Protein AF-M3DDT3-F1 (afdb_monomer_lite)

Secondary structure (DSSP, 8-state):
--HHHHHHHHHHHHHHHHHHHHHHHHHHHHHHHHHHHHTTT-TTEEEEEETTEEEEEE--S---HHHHHHHHHHHHHT-

Sequence (79 aa):
MSVRTRIGSSLKSRTKSAMQA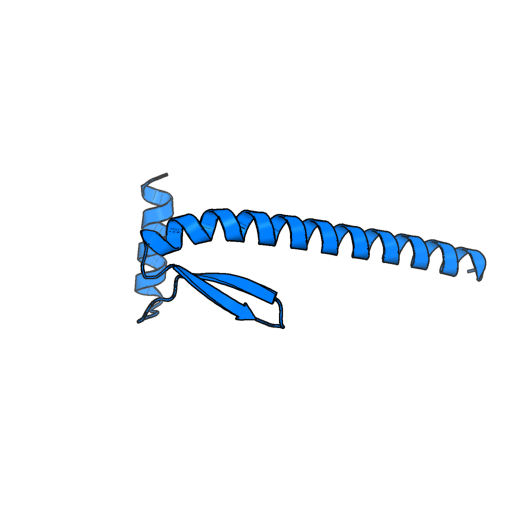QKRRAWLLRVARQRQGLSRSDAGVRQVSFDGEPLWGRVVDGFTAAGTAADNLSLVADA

Radius of gyration: 20.1 Å; chains: 1; bounding box: 34×28×59 Å

Foldseek 3Di:
DDPVVVVVVVVVVVVVVVVVVVVVVVVLVVVVVVLVVVVVVDVQWDWDADPNDIDIDGDDPDDDPVVVVVVVVCVVVVD

pLDDT: mean 77.87, std 7.98, range [52.0, 89.62]

Structure (mmCIF, N/CA/C/O backbone):
data_AF-M3DDT3-F1
#
_entry.id   AF-M3DDT3-F1
#
loop_
_atom_site.group_PDB
_atom_site.id
_atom_site.type_symbol
_atom_site.label_atom_id
_atom_site.label_alt_id
_atom_site.label_comp_id
_atom_site.label_asym_id
_atom_site.label_entity_id
_atom_site.label_seq_id
_atom_site.pdbx_PDB_ins_code
_atom_site.Cartn_x
_ato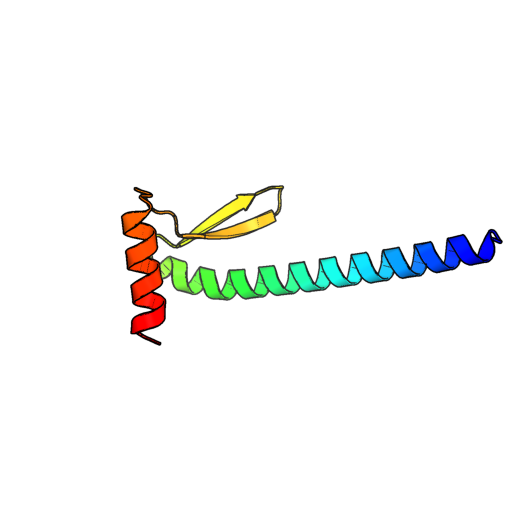m_site.Cartn_y
_atom_site.Cartn_z
_atom_site.occupancy
_atom_site.B_iso_or_equiv
_atom_site.auth_seq_id
_atom_site.auth_comp_id
_atom_site.auth_asym_id
_atom_site.auth_atom_id
_atom_site.pdbx_PDB_model_num
ATOM 1 N N . MET A 1 1 ? 7.575 -2.646 -43.624 1.00 55.84 1 MET A N 1
ATOM 2 C CA . MET A 1 1 ? 8.365 -2.086 -42.494 1.00 55.84 1 MET A CA 1
ATOM 3 C C . MET A 1 1 ? 9.768 -2.689 -42.477 1.00 55.84 1 MET A C 1
ATOM 5 O O . MET A 1 1 ? 9.892 -3.907 -42.387 1.00 55.84 1 MET A O 1
ATOM 9 N N . SER A 1 2 ? 10.809 -1.853 -42.573 1.00 67.00 2 SER A N 1
ATOM 10 C CA . SER A 1 2 ? 12.215 -2.285 -42.674 1.00 67.00 2 SER A CA 1
ATOM 11 C C . SER A 1 2 ? 12.784 -2.781 -41.330 1.00 67.00 2 SER A C 1
ATOM 13 O O . SER A 1 2 ? 12.343 -2.369 -4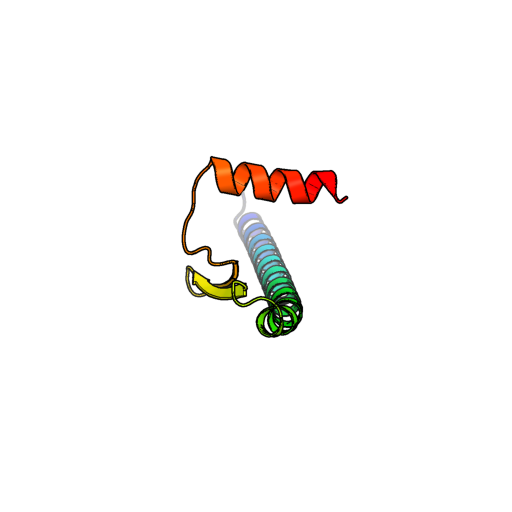0.256 1.00 67.00 2 SER A O 1
ATOM 15 N N . VAL A 1 3 ? 13.768 -3.683 -41.371 1.00 70.00 3 VAL A N 1
ATOM 16 C CA . VAL A 1 3 ? 14.406 -4.300 -40.187 1.00 70.00 3 VAL A CA 1
ATOM 17 C C . VAL A 1 3 ? 15.064 -3.248 -39.282 1.00 70.00 3 VAL A C 1
ATOM 19 O O . VAL A 1 3 ? 14.941 -3.317 -38.059 1.00 70.00 3 VAL A O 1
ATOM 22 N N . ARG A 1 4 ? 15.660 -2.199 -39.870 1.00 65.69 4 ARG A N 1
ATOM 23 C CA . ARG A 1 4 ? 16.251 -1.061 -39.137 1.00 65.69 4 ARG A CA 1
ATOM 24 C C . ARG A 1 4 ? 15.240 -0.339 -38.240 1.00 65.69 4 ARG A C 1
ATOM 26 O O . ARG A 1 4 ? 15.581 0.061 -37.129 1.00 65.69 4 ARG A O 1
ATOM 33 N N . THR A 1 5 ? 13.992 -0.205 -38.689 1.00 63.34 5 THR A N 1
ATOM 34 C CA . THR A 1 5 ? 12.933 0.479 -37.934 1.00 63.34 5 THR A CA 1
ATOM 35 C C . THR A 1 5 ? 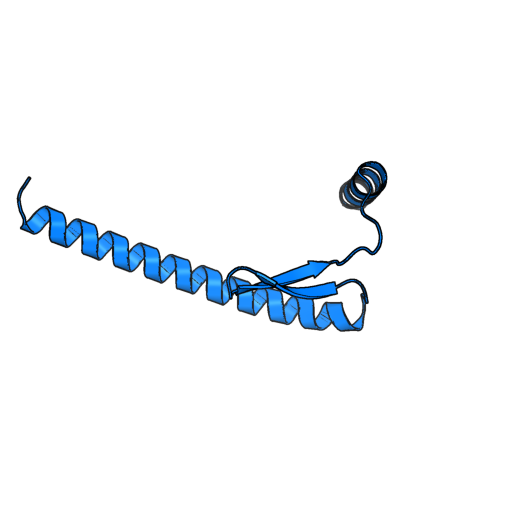12.488 -0.340 -36.718 1.00 63.34 5 THR A C 1
ATOM 37 O O . THR A 1 5 ? 12.271 0.229 -35.651 1.00 63.34 5 THR A O 1
ATOM 40 N N . ARG A 1 6 ? 12.439 -1.677 -36.844 1.00 63.59 6 ARG A N 1
ATOM 41 C CA . ARG A 1 6 ? 12.109 -2.605 -35.744 1.00 63.59 6 ARG A CA 1
ATOM 42 C C . ARG A 1 6 ? 13.171 -2.639 -34.639 1.00 63.59 6 ARG A C 1
ATOM 44 O O . ARG A 1 6 ? 12.829 -2.711 -33.461 1.00 63.59 6 ARG A O 1
ATOM 51 N N . ILE A 1 7 ? 14.451 -2.557 -35.003 1.00 65.50 7 ILE A N 1
ATOM 52 C CA . ILE A 1 7 ? 15.557 -2.540 -34.031 1.00 65.50 7 ILE A CA 1
ATOM 53 C C . ILE A 1 7 ? 15.553 -1.224 -33.239 1.00 65.50 7 ILE A C 1
ATOM 55 O O . ILE A 1 7 ? 15.667 -1.236 -32.015 1.00 65.50 7 ILE A O 1
ATOM 59 N N . GLY A 1 8 ? 15.340 -0.086 -33.909 1.00 65.25 8 GLY A N 1
ATOM 60 C CA . GLY A 1 8 ? 15.248 1.216 -33.242 1.00 65.25 8 GLY A CA 1
ATOM 61 C C . GLY A 1 8 ? 14.060 1.330 -32.278 1.00 65.25 8 GLY A C 1
ATOM 62 O O . GLY A 1 8 ? 14.199 1.900 -31.193 1.00 65.25 8 GLY A O 1
ATOM 63 N N . SER A 1 9 ? 12.899 0.766 -32.631 1.00 65.44 9 SER A N 1
ATOM 64 C CA . SER A 1 9 ? 11.726 0.756 -31.747 1.00 65.44 9 SER A CA 1
ATOM 65 C C . SER A 1 9 ? 11.911 -0.172 -30.545 1.00 65.44 9 SER A C 1
ATOM 67 O O . SER A 1 9 ? 11.514 0.194 -29.438 1.00 65.44 9 SER A O 1
ATOM 69 N N . SER A 1 10 ? 12.556 -1.333 -30.721 1.00 66.88 10 SER A N 1
ATOM 70 C CA . SER A 1 10 ? 12.817 -2.251 -29.605 1.00 66.88 10 SER A CA 1
ATOM 71 C C . SER A 1 10 ? 13.845 -1.679 -28.624 1.00 66.88 10 SER A C 1
ATOM 73 O O . SER A 1 10 ? 13.637 -1.768 -27.414 1.00 66.88 10 SER A O 1
ATOM 75 N N . LEU A 1 11 ? 14.892 -0.997 -29.109 1.00 70.00 11 LEU A N 1
ATOM 76 C CA . LEU A 1 11 ? 15.877 -0.330 -28.250 1.00 70.00 11 LEU A CA 1
ATOM 77 C C . LEU A 1 11 ? 15.233 0.773 -27.401 1.00 70.00 11 LEU A C 1
ATOM 79 O O . LEU A 1 11 ? 15.433 0.812 -26.189 1.00 70.00 11 LEU A O 1
ATOM 83 N N . LYS A 1 12 ? 14.407 1.630 -28.021 1.00 71.00 12 LYS A N 1
ATOM 84 C CA . LYS A 1 12 ? 13.661 2.690 -27.320 1.00 71.00 12 LYS A CA 1
ATOM 85 C C . LYS A 1 12 ? 12.663 2.130 -26.301 1.00 71.00 12 LYS A C 1
ATOM 87 O O . LYS A 1 12 ? 12.453 2.732 -25.252 1.00 71.00 12 LYS A O 1
ATOM 92 N N . SER A 1 13 ? 12.043 0.987 -26.593 1.00 72.12 13 SER A N 1
ATOM 93 C CA . SER A 1 13 ? 11.147 0.305 -25.652 1.00 72.12 13 SER A CA 1
ATOM 94 C C . SER A 1 13 ? 11.912 -0.249 -24.447 1.00 72.12 13 SER A C 1
ATOM 96 O O . SER A 1 13 ? 11.490 -0.069 -23.306 1.00 72.12 13 SER A O 1
ATOM 98 N N . ARG A 1 14 ? 13.075 -0.870 -24.682 1.00 72.25 14 ARG A N 1
ATOM 99 C CA . ARG A 1 14 ? 13.931 -1.422 -23.621 1.00 72.25 14 ARG A CA 1
ATOM 100 C C . ARG A 1 14 ? 14.469 -0.334 -22.694 1.00 72.25 14 ARG A C 1
ATOM 102 O O . ARG A 1 14 ? 14.425 -0.508 -21.480 1.00 72.25 14 ARG A O 1
ATOM 109 N N . THR A 1 15 ? 14.909 0.804 -23.232 1.00 77.38 15 THR A N 1
ATOM 110 C CA . THR A 1 15 ? 15.386 1.927 -22.407 1.00 77.38 15 THR A CA 1
ATOM 111 C C . THR A 1 15 ? 14.268 2.564 -21.584 1.00 77.38 15 THR A C 1
ATOM 113 O O . THR A 1 15 ? 14.469 2.839 -20.402 1.00 77.38 15 THR A O 1
ATOM 116 N N . LYS A 1 16 ? 13.062 2.728 -22.148 1.00 79.69 16 LYS A N 1
ATOM 117 C CA . LYS A 1 16 ? 11.885 3.185 -21.384 1.00 79.69 16 LYS A CA 1
ATOM 118 C C . LYS A 1 16 ? 11.533 2.228 -20.243 1.00 79.69 16 LYS A C 1
ATOM 120 O O . LYS A 1 16 ? 11.322 2.686 -19.122 1.00 79.69 16 LYS A O 1
ATOM 125 N N . SER A 1 17 ? 11.515 0.921 -20.510 1.00 80.25 17 SER A N 1
ATOM 126 C CA . SER A 1 17 ? 11.234 -0.102 -19.495 1.00 80.25 17 SER A CA 1
ATOM 127 C C . SER A 1 17 ? 12.273 -0.093 -18.370 1.00 80.25 17 SER A C 1
ATOM 129 O O . SER A 1 17 ? 11.905 -0.138 -17.198 1.00 80.25 17 SER A O 1
ATOM 131 N N . ALA A 1 18 ? 13.561 0.024 -18.704 1.00 83.62 18 ALA A N 1
ATOM 132 C CA . ALA A 1 18 ? 14.632 0.112 -17.713 1.00 83.62 18 ALA A CA 1
ATOM 133 C C . ALA A 1 18 ? 14.495 1.367 -16.833 1.00 83.62 18 ALA A C 1
ATOM 135 O O . ALA A 1 18 ? 14.617 1.290 -15.610 1.00 83.62 18 ALA A O 1
ATOM 136 N N . MET A 1 19 ? 14.161 2.513 -17.436 1.00 88.75 19 MET A N 1
ATOM 137 C CA . MET A 1 19 ? 13.957 3.763 -16.702 1.00 88.75 19 MET A CA 1
ATOM 138 C C . MET A 1 19 ? 12.745 3.695 -15.760 1.00 88.75 19 MET A C 1
ATOM 140 O O . MET A 1 19 ? 12.804 4.202 -14.640 1.00 88.75 19 MET A O 1
ATOM 144 N N . GLN A 1 20 ? 11.650 3.048 -16.172 1.00 88.81 20 GLN A N 1
ATOM 145 C CA . GLN A 1 20 ? 10.489 2.823 -15.303 1.00 88.81 20 GLN A CA 1
ATOM 146 C C . GLN A 1 20 ? 10.827 1.908 -14.122 1.00 88.81 20 GLN A C 1
ATOM 148 O O . GLN A 1 20 ? 10.485 2.235 -12.985 1.00 88.81 20 GLN A O 1
ATOM 153 N N . ALA A 1 21 ? 11.560 0.817 -14.362 1.00 85.25 21 ALA A N 1
ATOM 154 C CA . ALA A 1 21 ? 12.019 -0.072 -13.298 1.00 85.25 21 ALA A CA 1
ATOM 155 C C . ALA A 1 21 ? 12.914 0.665 -12.284 1.00 85.25 21 ALA A C 1
ATOM 157 O O . ALA A 1 21 ? 12.753 0.500 -11.075 1.00 85.25 21 ALA A O 1
ATOM 158 N N . GLN A 1 22 ? 13.809 1.541 -12.754 1.00 86.62 22 GLN A N 1
ATOM 159 C CA . GLN A 1 22 ? 14.655 2.360 -11.883 1.00 86.62 22 GLN A CA 1
ATOM 160 C C . GLN A 1 22 ? 13.837 3.352 -11.043 1.00 86.62 22 GLN A C 1
ATOM 162 O O . GLN A 1 22 ? 14.057 3.453 -9.836 1.00 86.62 22 GLN A O 1
ATOM 167 N N . LYS A 1 23 ? 12.863 4.047 -11.649 1.00 89.62 23 LYS A N 1
ATOM 168 C CA . LYS A 1 23 ? 11.953 4.946 -10.919 1.00 89.62 23 LYS A CA 1
ATOM 169 C C . LYS A 1 23 ? 11.153 4.195 -9.855 1.00 89.62 23 LYS A C 1
ATOM 171 O O . LYS A 1 23 ? 11.054 4.673 -8.727 1.00 89.62 23 LYS A O 1
ATOM 176 N N . ARG A 1 24 ? 10.642 3.003 -10.183 1.00 86.19 24 ARG A N 1
ATOM 177 C CA . ARG A 1 24 ? 9.918 2.141 -9.238 1.00 86.19 24 ARG A CA 1
ATOM 178 C C . ARG A 1 24 ? 10.809 1.719 -8.070 1.00 86.19 24 ARG A C 1
ATOM 180 O O . ARG A 1 24 ? 10.397 1.860 -6.926 1.00 86.19 24 ARG A O 1
ATOM 187 N N . ARG A 1 25 ? 12.049 1.292 -8.332 1.00 84.88 25 ARG A N 1
ATOM 188 C CA . ARG A 1 25 ? 13.029 0.956 -7.280 1.00 84.88 25 ARG A CA 1
ATOM 189 C C . ARG A 1 25 ? 13.336 2.146 -6.373 1.00 84.88 25 ARG A C 1
ATOM 191 O O . ARG A 1 25 ? 13.330 2.001 -5.155 1.00 84.88 25 ARG A O 1
ATOM 198 N N . ALA A 1 26 ? 13.563 3.326 -6.948 1.00 87.62 26 ALA A N 1
ATOM 199 C CA . ALA A 1 26 ? 13.810 4.542 -6.175 1.00 87.62 26 ALA A CA 1
ATOM 200 C C . ALA A 1 26 ? 12.607 4.916 -5.291 1.00 87.62 26 ALA A C 1
ATOM 202 O O . ALA A 1 26 ? 12.779 5.282 -4.128 1.00 87.62 26 ALA A O 1
ATOM 203 N N . TRP A 1 27 ? 11.388 4.777 -5.820 1.00 87.00 27 TRP A N 1
ATOM 204 C CA . TRP A 1 27 ? 10.159 4.984 -5.059 1.00 87.00 27 TRP A CA 1
ATOM 205 C C . TRP A 1 27 ? 10.012 3.971 -3.916 1.00 87.00 27 TRP A C 1
ATOM 207 O O . TRP A 1 27 ? 9.787 4.384 -2.780 1.00 87.00 27 TRP A O 1
ATOM 217 N N . LEU A 1 28 ? 10.232 2.677 -4.173 1.00 83.62 28 LEU A N 1
ATOM 218 C CA . LEU A 1 28 ? 10.183 1.632 -3.144 1.00 83.62 28 LEU A CA 1
ATOM 219 C C . LEU A 1 28 ? 11.183 1.895 -2.012 1.00 83.62 28 LEU A C 1
ATOM 221 O O . LEU A 1 28 ? 10.819 1.802 -0.844 1.00 83.62 28 LEU A O 1
ATOM 225 N N . LEU A 1 29 ? 12.417 2.297 -2.335 1.00 85.06 29 LEU A N 1
ATOM 226 C CA . LEU A 1 29 ? 13.430 2.653 -1.334 1.00 85.06 29 LEU A CA 1
ATOM 227 C C . LEU A 1 29 ? 13.020 3.865 -0.489 1.00 85.06 29 LEU A C 1
ATOM 229 O O . LEU A 1 29 ? 13.271 3.898 0.719 1.00 85.06 29 LEU A O 1
ATOM 233 N N . ARG A 1 30 ? 12.385 4.866 -1.109 1.00 86.31 30 ARG A N 1
ATOM 234 C CA . ARG A 1 30 ? 11.869 6.042 -0.400 1.00 86.31 30 ARG A CA 1
ATOM 235 C C . ARG A 1 30 ? 10.738 5.660 0.554 1.00 86.31 30 ARG A C 1
ATOM 237 O O . ARG A 1 30 ? 10.782 6.051 1.719 1.00 86.31 30 ARG A O 1
ATOM 244 N N . VAL A 1 31 ? 9.765 4.886 0.076 1.00 84.25 31 VAL A N 1
ATOM 245 C CA . VAL A 1 31 ? 8.651 4.387 0.896 1.00 84.25 31 VAL A CA 1
ATOM 246 C C . VAL A 1 31 ? 9.178 3.533 2.043 1.00 84.25 31 VAL A C 1
ATOM 248 O O . VAL A 1 31 ? 8.740 3.712 3.175 1.00 84.25 31 VAL A O 1
ATOM 251 N N . ALA A 1 32 ? 10.171 2.677 1.789 1.00 82.88 32 ALA A N 1
ATOM 252 C CA . ALA A 1 32 ? 10.761 1.830 2.815 1.00 82.88 32 ALA A CA 1
ATOM 253 C C . ALA A 1 3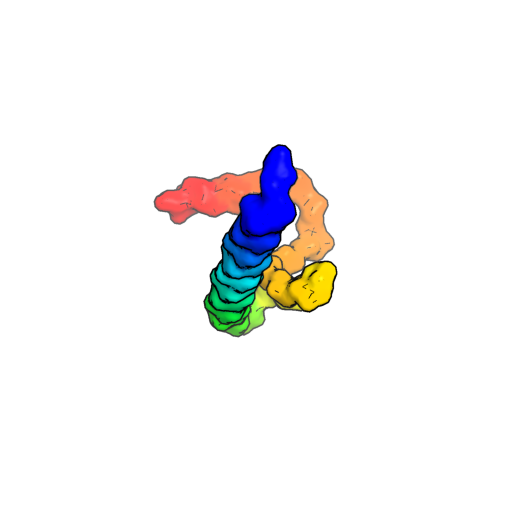2 ? 11.367 2.632 3.970 1.00 82.88 32 ALA A C 1
ATOM 255 O O . ALA A 1 32 ? 11.066 2.343 5.123 1.00 82.88 32 ALA A O 1
ATOM 256 N N . ARG A 1 33 ? 12.141 3.691 3.687 1.00 83.94 33 ARG A N 1
ATOM 257 C CA . ARG A 1 33 ? 12.682 4.558 4.752 1.00 83.94 33 ARG A CA 1
ATOM 258 C C . ARG A 1 33 ? 11.587 5.233 5.570 1.00 83.94 33 ARG A C 1
ATOM 260 O O . ARG A 1 33 ? 11.686 5.279 6.790 1.00 83.94 33 ARG A O 1
ATOM 267 N N . GLN A 1 34 ? 10.549 5.749 4.912 1.00 82.81 34 GLN A N 1
ATOM 268 C CA . GLN A 1 34 ? 9.436 6.400 5.609 1.00 82.81 34 GLN A CA 1
ATOM 269 C C . GLN A 1 34 ? 8.673 5.406 6.496 1.00 82.81 34 GLN A C 1
ATOM 271 O O . GLN A 1 34 ? 8.345 5.705 7.642 1.00 82.81 34 GLN A O 1
ATOM 276 N N . ARG A 1 35 ? 8.428 4.198 5.983 1.00 83.25 35 ARG A N 1
ATOM 277 C CA . ARG A 1 35 ? 7.657 3.160 6.674 1.00 83.25 35 ARG A CA 1
ATOM 278 C C . ARG A 1 35 ? 8.441 2.467 7.786 1.00 83.25 35 ARG A C 1
ATOM 280 O O . ARG A 1 35 ? 7.833 2.079 8.774 1.00 83.25 35 ARG A O 1
ATOM 287 N N . GLN A 1 36 ? 9.767 2.410 7.696 1.00 81.12 36 GLN A N 1
ATOM 288 C CA . GLN A 1 36 ? 10.627 1.932 8.782 1.00 81.12 36 GLN A CA 1
ATOM 289 C C . GLN A 1 36 ? 10.582 2.847 10.020 1.00 81.12 36 GLN A C 1
ATOM 291 O O . GLN A 1 36 ? 10.757 2.381 11.143 1.00 81.12 36 GLN A O 1
ATOM 296 N N . GLY A 1 37 ? 10.328 4.147 9.834 1.00 81.56 37 GLY A N 1
ATOM 297 C CA . GLY A 1 37 ? 10.024 5.050 10.948 1.00 81.56 37 GLY A CA 1
ATOM 298 C C . GLY A 1 37 ? 8.675 4.718 11.590 1.00 81.56 37 GLY A C 1
ATOM 299 O O . GLY A 1 37 ? 8.588 4.575 12.806 1.00 81.56 37 GLY A O 1
ATOM 300 N N . LEU A 1 38 ? 7.649 4.515 10.758 1.00 80.44 38 LEU A N 1
ATOM 301 C CA . LEU A 1 38 ? 6.286 4.189 11.192 1.00 80.44 38 LEU A CA 1
ATOM 302 C C . LEU A 1 38 ? 6.167 2.821 11.873 1.00 80.44 38 LEU A C 1
ATOM 304 O O . LEU A 1 38 ? 5.371 2.684 12.792 1.00 80.44 38 LEU A O 1
ATOM 308 N N . SER A 1 39 ? 6.967 1.823 11.489 1.00 80.88 39 SER A N 1
ATOM 309 C CA . SER A 1 39 ? 6.920 0.492 12.115 1.00 80.88 39 SER A CA 1
ATOM 310 C C . SER A 1 39 ? 7.326 0.505 13.592 1.00 80.88 39 SER A C 1
ATOM 312 O O . SER A 1 39 ? 7.078 -0.463 14.301 1.00 80.88 39 SER A O 1
ATOM 314 N N . ARG A 1 40 ? 7.976 1.577 14.066 1.00 79.69 40 ARG A N 1
ATOM 315 C CA . ARG A 1 40 ? 8.292 1.765 15.490 1.00 79.69 40 ARG A CA 1
ATOM 316 C C . ARG A 1 40 ? 7.118 2.335 16.288 1.00 79.69 40 ARG A C 1
ATOM 318 O O . ARG A 1 40 ? 7.098 2.171 17.500 1.00 79.69 40 ARG A O 1
ATOM 325 N N . SER A 1 41 ? 6.181 3.014 15.626 1.00 82.94 41 SER A N 1
ATOM 326 C CA . SER A 1 41 ? 5.051 3.707 16.259 1.00 82.94 41 SER A CA 1
ATOM 327 C C . SER A 1 41 ? 3.696 3.043 16.000 1.00 82.94 41 SER A C 1
ATOM 329 O O . SER A 1 41 ? 2.774 3.237 16.780 1.00 82.94 41 SER A O 1
ATOM 331 N N . ASP A 1 42 ? 3.560 2.273 14.917 1.00 81.25 42 ASP A N 1
ATOM 332 C CA . ASP A 1 42 ? 2.333 1.574 14.528 1.00 81.25 42 ASP A CA 1
ATOM 333 C C . ASP A 1 42 ? 2.622 0.081 14.318 1.00 81.25 42 ASP A C 1
ATOM 335 O O . ASP A 1 42 ? 3.236 -0.318 13.325 1.00 81.25 42 ASP A O 1
ATOM 339 N N . ALA A 1 43 ? 2.154 -0.751 15.254 1.00 79.31 43 ALA A N 1
ATOM 340 C CA . ALA A 1 43 ? 2.342 -2.205 15.241 1.00 79.31 43 ALA A CA 1
ATOM 341 C C . ALA A 1 43 ? 1.669 -2.905 14.041 1.00 79.31 43 ALA A C 1
ATOM 343 O O . ALA A 1 43 ? 2.03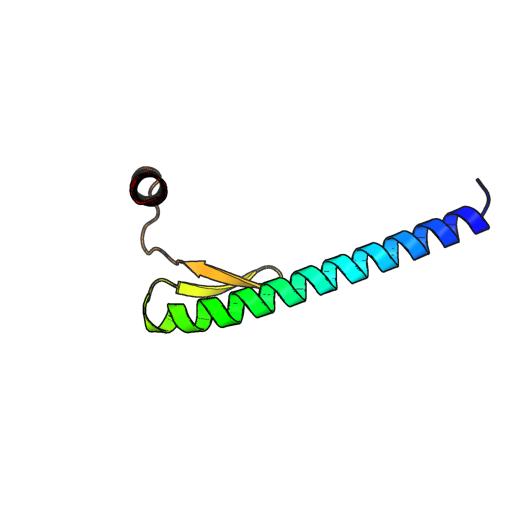1 -4.037 13.694 1.00 79.31 43 ALA A O 1
ATOM 344 N N . GLY A 1 44 ? 0.710 -2.232 13.395 1.00 80.56 44 GLY A N 1
ATOM 345 C CA . GLY A 1 44 ? 0.063 -2.716 12.182 1.00 80.56 44 GLY A CA 1
ATOM 346 C C . GLY A 1 44 ? 0.937 -2.562 10.938 1.00 80.56 44 GLY A C 1
ATOM 347 O O . GLY A 1 44 ? 0.727 -3.278 9.962 1.00 80.56 44 GLY A O 1
ATOM 348 N N . VAL A 1 45 ? 1.931 -1.666 10.935 1.00 85.56 45 VAL A N 1
ATOM 349 C CA . VAL A 1 45 ? 2.781 -1.424 9.759 1.00 85.56 45 VAL A CA 1
ATOM 350 C C . VAL A 1 45 ? 3.847 -2.506 9.647 1.00 85.56 45 VAL A C 1
ATOM 352 O O . VAL A 1 45 ? 4.746 -2.609 10.481 1.00 85.56 45 VAL A O 1
ATOM 355 N N . ARG A 1 46 ? 3.781 -3.296 8.573 1.00 83.69 46 ARG A N 1
ATOM 356 C CA . ARG A 1 46 ? 4.726 -4.385 8.302 1.00 83.69 46 ARG A CA 1
ATOM 357 C C . ARG A 1 46 ? 5.161 -4.390 6.841 1.00 83.69 46 ARG A C 1
ATOM 359 O O . ARG A 1 46 ? 4.463 -3.892 5.954 1.00 83.69 46 ARG A O 1
ATOM 366 N N . GLN A 1 47 ? 6.335 -4.962 6.604 1.00 85.69 47 GLN A N 1
ATOM 367 C CA . GLN A 1 47 ? 6.827 -5.253 5.265 1.00 85.69 47 GLN A CA 1
ATOM 368 C C . GLN A 1 47 ? 6.456 -6.691 4.898 1.00 85.69 47 GLN A C 1
ATOM 370 O O . GLN A 1 47 ? 6.652 -7.606 5.695 1.00 85.69 47 GLN A O 1
ATOM 375 N N . VAL A 1 48 ? 5.942 -6.884 3.690 1.00 83.50 48 VAL A N 1
ATOM 376 C CA . VAL A 1 48 ? 5.622 -8.194 3.115 1.00 83.50 48 VAL A CA 1
ATOM 377 C C . VAL A 1 48 ? 6.257 -8.307 1.734 1.00 83.50 48 VAL A C 1
ATOM 379 O O . VAL A 1 48 ? 6.426 -7.307 1.041 1.00 83.50 48 VAL A O 1
ATOM 382 N N . SER A 1 49 ? 6.642 -9.514 1.331 1.00 83.06 49 SER A N 1
ATOM 383 C CA . SER A 1 49 ? 7.149 -9.767 -0.021 1.00 83.06 49 SER A CA 1
ATOM 384 C C . SER A 1 49 ? 6.004 -10.257 -0.903 1.00 83.06 49 SER A C 1
ATOM 386 O O . SER A 1 49 ? 5.321 -11.211 -0.534 1.00 83.06 49 SER A O 1
ATOM 388 N N . PHE A 1 50 ? 5.793 -9.614 -2.050 1.00 81.19 50 PHE A N 1
ATOM 389 C CA . PHE A 1 50 ? 4.816 -10.028 -3.058 1.00 81.19 50 PHE A CA 1
ATOM 390 C C . PHE A 1 50 ? 5.491 -10.007 -4.430 1.00 81.19 50 PHE A C 1
ATOM 392 O O . PHE A 1 50 ? 6.111 -9.008 -4.787 1.00 81.19 50 PHE A O 1
ATOM 399 N N . ASP A 1 51 ? 5.427 -11.115 -5.171 1.00 85.25 51 ASP A N 1
ATOM 400 C CA . ASP A 1 51 ? 6.133 -11.296 -6.451 1.00 85.25 51 ASP A CA 1
ATOM 401 C C . ASP A 1 51 ? 7.635 -10.940 -6.397 1.00 85.25 51 ASP A C 1
ATOM 403 O O . ASP A 1 51 ? 8.206 -10.374 -7.328 1.00 85.25 51 ASP A O 1
ATOM 407 N N . GLY A 1 52 ? 8.293 -11.250 -5.272 1.00 83.12 52 GLY A N 1
ATOM 408 C CA . GLY A 1 52 ? 9.715 -10.957 -5.050 1.00 83.12 52 GLY A CA 1
ATOM 409 C C . GLY A 1 52 ? 10.028 -9.482 -4.771 1.00 83.12 52 GLY A C 1
ATOM 410 O O . GLY A 1 52 ? 11.195 -9.121 -4.619 1.00 83.12 52 GLY A O 1
ATOM 411 N N . GLU A 1 53 ? 9.009 -8.630 -4.675 1.00 81.00 53 GLU A N 1
ATOM 412 C CA . GLU A 1 53 ? 9.145 -7.205 -4.413 1.00 81.00 53 GLU A CA 1
ATOM 413 C C . GLU A 1 53 ? 8.688 -6.876 -2.980 1.00 81.00 53 GLU A C 1
ATOM 415 O O . GLU A 1 53 ? 7.595 -7.272 -2.562 1.00 81.00 53 GLU A O 1
ATOM 420 N N . PRO A 1 54 ? 9.494 -6.130 -2.203 1.00 79.50 54 PRO A N 1
ATOM 421 C CA . PRO A 1 54 ? 9.110 -5.737 -0.857 1.00 79.50 54 PRO A CA 1
ATOM 422 C C . PRO A 1 54 ? 8.040 -4.641 -0.895 1.00 79.50 54 PRO A C 1
ATOM 424 O O . PRO A 1 54 ? 8.292 -3.519 -1.342 1.00 79.50 54 PRO A O 1
ATOM 427 N N . LEU A 1 55 ? 6.862 -4.941 -0.357 1.00 81.31 55 LEU A N 1
ATOM 428 C CA . LEU A 1 55 ? 5.755 -4.009 -0.190 1.00 81.31 55 LEU A CA 1
ATOM 429 C C . LEU A 1 55 ? 5.578 -3.648 1.283 1.00 81.31 55 LEU A C 1
ATOM 431 O O . LEU A 1 55 ? 5.716 -4.480 2.176 1.00 81.31 55 LEU A O 1
ATOM 435 N N . TRP A 1 56 ? 5.253 -2.384 1.532 1.00 83.31 56 TRP A N 1
ATOM 436 C CA . TRP A 1 56 ? 4.905 -1.894 2.860 1.00 83.31 56 TRP A CA 1
ATOM 437 C C . TRP A 1 56 ? 3.404 -1.686 2.938 1.00 83.31 56 TRP A C 1
ATOM 439 O O . TRP A 1 56 ? 2.830 -1.012 2.083 1.00 83.31 56 TRP A O 1
ATOM 449 N N . GLY A 1 57 ? 2.789 -2.228 3.980 1.00 82.31 57 GLY A N 1
ATOM 450 C CA . GLY A 1 57 ? 1.356 -2.124 4.198 1.00 82.31 57 GLY A CA 1
ATOM 451 C C . GLY A 1 57 ? 1.011 -2.156 5.677 1.00 82.31 57 GLY A C 1
ATOM 452 O O . GLY A 1 57 ? 1.893 -2.208 6.538 1.00 82.31 57 GLY A O 1
ATOM 453 N N . ARG A 1 58 ? -0.290 -2.113 5.953 1.00 79.69 58 ARG A N 1
ATOM 454 C CA . ARG A 1 58 ? -0.836 -2.321 7.289 1.00 79.69 58 ARG A CA 1
ATOM 455 C C . ARG A 1 58 ? -1.522 -3.682 7.322 1.00 79.69 58 ARG A C 1
ATOM 457 O O . ARG A 1 58 ? -2.318 -3.975 6.434 1.00 79.69 58 ARG A O 1
ATOM 464 N N . VAL A 1 59 ? -1.187 -4.509 8.303 1.00 75.62 59 VAL A N 1
ATOM 465 C CA . VAL A 1 59 ? -1.897 -5.758 8.586 1.00 75.62 59 VAL A CA 1
ATOM 466 C C . VAL A 1 59 ? -3.002 -5.439 9.581 1.00 75.62 59 VAL A C 1
ATOM 468 O O . VAL A 1 59 ? -2.757 -4.770 10.583 1.00 75.62 59 VAL A O 1
ATOM 471 N N . VAL A 1 60 ? -4.208 -5.902 9.281 1.00 74.06 60 VAL A N 1
ATOM 472 C CA . VAL A 1 60 ? -5.369 -5.824 10.167 1.00 74.06 60 VAL A CA 1
ATOM 473 C C . VAL A 1 60 ? -5.816 -7.243 10.483 1.00 74.06 60 VAL A C 1
ATOM 475 O O . VAL A 1 60 ? -5.994 -8.049 9.573 1.00 74.06 60 VAL A O 1
ATOM 478 N N . ASP A 1 61 ? -5.977 -7.544 11.772 1.00 71.12 61 ASP A N 1
ATOM 479 C CA . ASP A 1 61 ? -6.356 -8.882 12.249 1.00 71.12 61 ASP A CA 1
ATOM 480 C C . ASP A 1 61 ? -7.797 -9.256 11.856 1.00 71.12 61 ASP A C 1
ATOM 482 O O . ASP A 1 61 ? -8.151 -10.431 11.795 1.00 71.12 61 ASP A O 1
ATOM 486 N N . GLY A 1 62 ? -8.622 -8.255 11.534 1.00 72.94 62 GLY A N 1
ATOM 487 C CA . GLY A 1 62 ? -9.960 -8.426 10.983 1.00 72.94 62 GLY A CA 1
ATOM 488 C C . GLY A 1 62 ? -10.211 -7.440 9.849 1.00 72.94 62 GLY A C 1
ATOM 489 O O . GLY A 1 62 ? -10.004 -6.238 10.002 1.00 72.94 62 GLY A O 1
ATOM 490 N N . PHE A 1 63 ? -10.683 -7.948 8.713 1.00 73.44 63 PHE A N 1
ATOM 491 C CA . PHE A 1 63 ? -11.095 -7.133 7.574 1.00 73.44 63 PHE A CA 1
ATOM 492 C C . PHE A 1 63 ? -12.606 -7.265 7.389 1.00 73.44 63 PHE A C 1
ATOM 494 O O . PHE A 1 63 ? -13.107 -8.328 7.023 1.00 73.44 63 PHE A O 1
ATOM 501 N N . THR A 1 64 ? -13.343 -6.184 7.642 1.00 80.69 64 THR A N 1
ATOM 502 C CA . THR A 1 64 ? -14.766 -6.088 7.298 1.00 80.69 64 THR A CA 1
ATOM 503 C C . THR A 1 64 ? -14.974 -4.880 6.402 1.00 80.69 64 THR A C 1
ATOM 505 O O . THR A 1 64 ? -14.372 -3.833 6.630 1.00 80.69 64 THR A O 1
ATOM 508 N N . ALA A 1 65 ? -15.853 -4.998 5.404 1.00 81.31 65 ALA A N 1
ATOM 509 C CA . ALA A 1 65 ? -16.161 -3.885 4.506 1.00 81.31 65 ALA A CA 1
ATOM 510 C C . ALA A 1 65 ? -16.640 -2.637 5.273 1.00 81.31 65 ALA A C 1
ATOM 512 O O . ALA A 1 65 ? -16.277 -1.519 4.918 1.00 81.31 65 ALA A O 1
ATOM 513 N N . ALA A 1 66 ? -17.397 -2.835 6.359 1.00 81.19 66 ALA A N 1
ATOM 514 C CA . ALA A 1 66 ? -17.843 -1.762 7.243 1.00 81.19 66 ALA A CA 1
ATOM 515 C C . ALA A 1 66 ? -16.674 -1.090 7.988 1.00 81.19 66 ALA A C 1
ATOM 517 O O . ALA A 1 66 ? -16.608 0.135 8.027 1.00 81.19 66 ALA A O 1
ATOM 518 N N . GLY A 1 67 ? -15.728 -1.874 8.519 1.00 76.56 67 GLY A N 1
ATOM 519 C CA . GLY A 1 67 ? -14.530 -1.346 9.177 1.00 76.56 67 GLY A CA 1
ATOM 520 C C . GLY A 1 67 ? -13.639 -0.561 8.215 1.00 76.56 67 GLY A C 1
ATOM 521 O O . GLY A 1 67 ? -13.231 0.552 8.521 1.00 76.56 67 GLY A O 1
ATOM 522 N N . THR A 1 68 ? -13.422 -1.076 7.002 1.00 79.19 68 THR A N 1
ATOM 523 C CA . THR A 1 68 ? -12.637 -0.367 5.979 1.00 79.19 68 THR A CA 1
ATOM 524 C C . THR A 1 68 ? -13.325 0.915 5.510 1.00 79.19 68 THR A C 1
ATOM 526 O O . THR A 1 68 ? -12.657 1.914 5.259 1.00 79.19 68 THR A O 1
ATOM 529 N N . ALA A 1 69 ? -14.657 0.910 5.393 1.00 79.88 69 ALA A N 1
ATOM 530 C CA . ALA A 1 69 ? -15.414 2.110 5.053 1.00 79.88 69 ALA A CA 1
ATOM 531 C C . ALA A 1 69 ? -15.287 3.184 6.143 1.00 79.88 69 ALA A C 1
ATOM 533 O O . ALA A 1 69 ? -15.073 4.343 5.805 1.00 79.88 69 ALA A O 1
ATOM 534 N N . ALA A 1 70 ? -15.363 2.802 7.422 1.00 80.12 70 ALA A N 1
ATOM 535 C CA . ALA A 1 70 ? -15.188 3.718 8.547 1.00 80.12 70 ALA A CA 1
ATOM 536 C C . ALA A 1 70 ? -13.770 4.315 8.602 1.00 80.12 70 ALA A C 1
ATOM 538 O O . ALA A 1 70 ? -13.632 5.532 8.717 1.00 80.12 70 ALA A O 1
ATOM 539 N N . ASP A 1 71 ? -12.732 3.490 8.431 1.00 75.19 71 ASP A N 1
ATOM 540 C CA . ASP A 1 71 ? -11.335 3.948 8.381 1.00 75.19 71 ASP A CA 1
ATOM 541 C C . ASP A 1 71 ? -11.102 4.924 7.218 1.00 75.19 71 ASP A C 1
ATOM 543 O O . ASP A 1 71 ? -10.499 5.983 7.384 1.00 75.19 71 ASP A O 1
ATOM 547 N N . ASN A 1 72 ? -11.624 4.606 6.030 1.00 78.06 72 ASN A N 1
ATOM 548 C CA . ASN A 1 72 ? -11.523 5.495 4.874 1.00 78.06 72 ASN A CA 1
ATOM 549 C C . ASN A 1 72 ? -12.282 6.809 5.090 1.00 78.06 72 ASN A C 1
ATOM 551 O O . ASN A 1 72 ? -11.816 7.857 4.650 1.00 78.06 72 ASN A O 1
ATOM 555 N N . LEU A 1 73 ? -13.439 6.762 5.758 1.00 77.75 73 LEU A N 1
ATOM 556 C CA . LEU A 1 73 ? -14.211 7.958 6.081 1.00 77.75 73 LEU A CA 1
ATOM 557 C C . LEU A 1 73 ? -13.430 8.873 7.032 1.00 77.75 73 LEU A C 1
ATOM 559 O O . LEU A 1 73 ? -13.422 10.082 6.825 1.00 77.75 73 LEU A O 1
ATOM 563 N N . SER A 1 74 ? -12.731 8.305 8.021 1.00 74.69 74 SER A N 1
ATOM 564 C CA . SER A 1 74 ? -11.872 9.059 8.946 1.00 74.69 74 SER A CA 1
ATOM 565 C C . SER A 1 74 ? -10.738 9.780 8.207 1.00 74.69 74 SER A C 1
ATOM 567 O O . SER A 1 74 ? -10.469 10.944 8.484 1.00 74.69 74 SER A O 1
ATOM 569 N N . LEU A 1 75 ? -10.124 9.137 7.208 1.00 72.25 75 LEU A N 1
ATOM 570 C CA . LEU A 1 75 ? -9.060 9.743 6.395 1.00 72.25 75 LEU A CA 1
ATOM 571 C C . LEU A 1 75 ? -9.532 10.927 5.536 1.00 72.25 75 LEU A C 1
ATOM 573 O O . LEU A 1 75 ? -8.705 11.739 5.129 1.00 72.25 75 LEU A O 1
ATOM 577 N N . VAL A 1 76 ? -10.828 10.999 5.222 1.00 70.44 76 VAL A N 1
ATOM 578 C CA . VAL A 1 76 ? -11.433 12.108 4.465 1.00 70.44 76 VAL A CA 1
ATOM 579 C C . VAL A 1 76 ? -11.982 13.185 5.400 1.00 70.44 76 VAL A C 1
ATOM 581 O O . VAL A 1 76 ? -11.956 14.356 5.045 1.00 70.44 76 VAL A O 1
ATOM 584 N N . ALA A 1 77 ? -12.487 12.801 6.573 1.00 70.88 77 ALA A N 1
ATOM 585 C CA . ALA A 1 77 ? -13.079 13.722 7.539 1.00 70.88 77 ALA A CA 1
ATOM 586 C C . ALA A 1 77 ? -12.035 14.538 8.324 1.00 70.88 77 ALA A C 1
ATOM 588 O O . ALA A 1 77 ? -12.332 15.664 8.711 1.00 70.88 77 ALA A O 1
ATOM 589 N N . ASP A 1 78 ? -10.832 13.992 8.528 1.00 57.09 78 ASP A N 1
ATOM 590 C CA . ASP A 1 78 ? -9.718 14.661 9.221 1.00 57.09 78 ASP A CA 1
ATOM 591 C C . ASP A 1 78 ? -8.737 15.388 8.264 1.00 57.09 78 ASP A C 1
ATOM 593 O O . ASP A 1 78 ? -7.648 15.791 8.685 1.00 57.09 78 ASP A O 1
ATOM 597 N N . ALA A 1 79 ? -9.087 15.533 6.977 1.00 52.00 79 ALA A N 1
ATOM 598 C CA . ALA A 1 79 ? -8.291 16.207 5.939 1.00 52.00 79 ALA A CA 1
ATOM 599 C C . ALA A 1 79 ? -8.812 17.619 5.627 1.00 52.00 79 ALA A C 1
ATOM 601 O O . ALA A 1 79 ? -7.959 18.507 5.387 1.00 52.00 79 ALA A O 1
#

Organism: NCBI:txid1284664